Protein AF-A0AAX1LKC2-F1 (afdb_monomer_lite)

Foldseek 3Di:
DDDDDQFDQDPLATDGDPPDDDDPPDDDDDDDPSNVQRVQCRPPDPLQWFFLAADPPNRHTRTDRCCVPVVDDDDQDDDPPPCSVVSVLSVLVRCLPHPNNVVCLVPHAAEEAACPCPCLPDPSQVVGPHFYHNNPPDTSDD

Secondary structure (DSSP, 8-state):
-------EEETTEEE--SS--PPTTPPP-PPPHHHHHHHHHTT--GGGEEEEEE-TTT--EEEEEHHHHHTS-------TTSSHHHHHHHHHHHHHHSTTHHHHHHH--EEEE-SSSTTTSSGGGTTS-EEEE-SSS-B---

Sequence (142 aa):
MKVRSQGVIKDGHFSLTSAVVPMVGNVLVSASSEDIADIFSRGVKECESVTIGRSLMENQPIRIPVNDFFASHIGIFGNTGSGKSNTLHKLYLELFNSRYGSPALEKSSFVIIDFNGEYGSGSAFKDHHIQLYDGVKRKISN

InterPro domains:
  IPR002789 Helicase HerA, central domain [PF01935] (51-123)
  IPR008571 Helicase HerA-like [PTHR42957] (16-124)
  IPR027417 P-loop containing nucleoside triphosphate hydrolase [G3DSA:3.40.50.300] (33-142)
  IPR027417 P-loop containing nucleoside triphosphate hydrolase [SSF52540] (49-121)

Radius of gyration: 19.74 Å; chains: 1; bounding box: 47×25×55 Å

pLDDT: mean 83.33, std 10.49, range [44.94, 94.62]

Organism: Bifidobacterium longum subsp. infantis (NCBI:txid1682)

Structure (mmCIF, N/CA/C/O backbone):
data_AF-A0AAX1LKC2-F1
#
_entry.id   AF-A0AAX1LKC2-F1
#
loop_
_atom_site.group_PDB
_atom_site.id
_atom_site.type_symbol
_atom_site.label_atom_id
_atom_site.label_alt_id
_atom_site.label_comp_id
_atom_site.label_asym_id
_atom_site.label_entity_id
_atom_site.label_seq_id
_atom_site.pdbx_PDB_ins_code
_atom_site.Cartn_x
_atom_site.Cartn_y
_atom_site.Cartn_z
_atom_site.occupancy
_atom_site.B_iso_or_equiv
_atom_site.auth_seq_id
_atom_site.auth_comp_id
_atom_site.auth_asym_id
_atom_site.auth_atom_id
_atom_site.pdbx_PDB_model_num
ATOM 1 N N . MET A 1 1 ? 27.869 -9.083 -15.020 1.00 65.88 1 MET A N 1
ATOM 2 C CA . MET A 1 1 ? 26.584 -8.397 -14.766 1.00 65.88 1 MET A CA 1
ATOM 3 C C . MET A 1 1 ? 25.459 -9.340 -15.165 1.00 65.88 1 MET A C 1
ATOM 5 O O . MET A 1 1 ? 25.491 -9.832 -16.283 1.00 65.88 1 MET A O 1
ATOM 9 N N . LYS A 1 2 ? 24.529 -9.665 -14.261 1.00 78.88 2 LYS A N 1
ATOM 10 C CA . LYS A 1 2 ? 23.380 -10.536 -14.557 1.00 78.88 2 LYS A CA 1
ATOM 11 C C . LYS A 1 2 ? 22.134 -9.658 -14.619 1.00 78.88 2 LYS A C 1
ATOM 13 O O . LYS A 1 2 ? 21.833 -8.990 -13.637 1.00 78.88 2 LYS A O 1
ATOM 18 N N . VAL A 1 3 ? 21.447 -9.644 -15.757 1.00 79.56 3 VAL A N 1
ATOM 19 C CA . VAL A 1 3 ? 20.227 -8.851 -15.965 1.00 79.56 3 VAL A CA 1
ATOM 20 C C . VAL A 1 3 ? 19.030 -9.795 -15.959 1.00 79.56 3 VAL A C 1
ATOM 22 O O . VAL A 1 3 ? 19.104 -10.894 -16.508 1.00 79.56 3 VAL A O 1
ATOM 25 N N . ARG A 1 4 ? 17.935 -9.387 -15.314 1.00 80.75 4 ARG A N 1
ATOM 26 C CA . ARG A 1 4 ? 16.658 -10.104 -15.335 1.00 80.75 4 ARG A CA 1
ATOM 27 C C . ARG A 1 4 ? 15.612 -9.200 -15.974 1.00 80.75 4 ARG A C 1
ATOM 29 O O . ARG A 1 4 ? 15.398 -8.097 -15.484 1.00 80.75 4 ARG A O 1
ATOM 36 N N . SER A 1 5 ? 14.962 -9.680 -17.032 1.00 84.69 5 SER A N 1
ATOM 37 C CA . SER A 1 5 ? 13.787 -9.001 -17.584 1.00 84.69 5 SER A CA 1
ATOM 38 C C . SER A 1 5 ? 12.643 -9.083 -16.571 1.00 84.69 5 SER A C 1
ATOM 40 O O . SER A 1 5 ? 12.342 -10.173 -16.078 1.00 84.69 5 SER A O 1
ATOM 42 N N . GLN A 1 6 ? 12.062 -7.937 -16.219 1.00 85.38 6 GLN A N 1
ATOM 43 C CA . GLN A 1 6 ? 10.923 -7.848 -15.297 1.00 85.38 6 GLN A CA 1
ATOM 44 C C . GLN A 1 6 ? 9.603 -7.606 -16.040 1.00 85.38 6 GLN A C 1
ATOM 46 O O . GLN A 1 6 ? 8.542 -7.947 -15.531 1.00 85.38 6 GLN A O 1
ATOM 51 N N . GLY A 1 7 ? 9.650 -7.031 -17.240 1.00 88.75 7 GLY A N 1
ATOM 52 C CA . GLY A 1 7 ? 8.464 -6.668 -18.000 1.00 88.75 7 GLY A CA 1
ATOM 53 C C . GLY A 1 7 ? 8.801 -5.800 -19.202 1.00 88.75 7 GLY A C 1
ATOM 54 O O . GLY A 1 7 ? 9.968 -5.659 -19.570 1.00 88.75 7 GLY A O 1
ATOM 55 N N . VAL A 1 8 ? 7.764 -5.230 -19.807 1.00 88.88 8 VAL A N 1
ATOM 56 C CA . VAL A 1 8 ? 7.859 -4.421 -21.026 1.00 88.88 8 VAL A CA 1
ATOM 57 C C . VAL A 1 8 ? 7.032 -3.158 -20.859 1.00 88.88 8 VAL A C 1
ATOM 59 O O . VAL A 1 8 ? 5.874 -3.237 -20.444 1.00 88.88 8 VAL A O 1
ATOM 62 N N . ILE A 1 9 ? 7.616 -2.015 -21.215 1.00 87.81 9 ILE A N 1
ATOM 63 C CA . ILE A 1 9 ? 6.884 -0.763 -21.412 1.00 87.81 9 ILE A CA 1
ATOM 64 C C . ILE A 1 9 ? 6.498 -0.687 -22.888 1.00 87.81 9 ILE A C 1
ATOM 66 O O . ILE A 1 9 ? 7.360 -0.778 -23.763 1.00 87.81 9 ILE A O 1
ATOM 70 N N . LYS A 1 10 ? 5.203 -0.560 -23.169 1.00 84.56 10 LYS A N 1
ATOM 71 C CA . LYS A 1 10 ? 4.675 -0.361 -24.520 1.00 84.56 10 LYS A CA 1
ATOM 72 C C . LYS A 1 10 ? 3.608 0.723 -24.472 1.00 84.56 10 LYS A C 1
ATOM 74 O O . LYS A 1 10 ? 2.740 0.669 -23.608 1.00 84.56 10 LYS A O 1
ATOM 79 N N . ASP A 1 11 ? 3.692 1.697 -25.375 1.00 82.56 11 ASP A N 1
ATOM 80 C CA . ASP A 1 11 ? 2.744 2.816 -25.466 1.00 82.56 11 ASP A CA 1
ATOM 81 C C . ASP A 1 11 ? 2.563 3.569 -24.124 1.00 82.56 11 ASP A C 1
ATOM 83 O O . ASP A 1 11 ? 1.454 3.949 -23.765 1.00 82.56 11 ASP A O 1
ATOM 87 N N . GLY A 1 12 ? 3.648 3.738 -23.350 1.00 77.88 12 GLY A N 1
ATOM 88 C CA . GLY A 1 12 ? 3.623 4.382 -22.022 1.00 77.88 12 GLY A CA 1
ATOM 89 C C . GLY A 1 12 ? 3.039 3.519 -20.894 1.00 77.88 12 GLY A C 1
ATOM 90 O O . GLY A 1 12 ? 2.761 4.005 -19.802 1.00 77.88 12 GLY A O 1
ATOM 91 N N . HIS A 1 13 ? 2.819 2.223 -21.137 1.00 81.19 13 HIS A N 1
ATOM 92 C CA . HIS A 1 13 ? 2.248 1.311 -20.152 1.00 81.19 13 HIS A CA 1
ATOM 93 C C . HIS A 1 13 ? 3.195 0.160 -19.833 1.00 81.19 13 HIS A C 1
ATOM 95 O O . HIS A 1 13 ? 3.564 -0.637 -20.700 1.00 81.19 13 HIS A O 1
ATOM 101 N N . PHE A 1 14 ? 3.553 0.040 -18.555 1.00 85.94 14 PHE A N 1
ATOM 102 C CA . PHE A 1 14 ? 4.316 -1.096 -18.061 1.00 85.94 14 PHE A CA 1
ATOM 103 C C . PHE A 1 14 ? 3.434 -2.340 -17.893 1.00 85.94 14 PHE A C 1
ATOM 105 O O . PHE A 1 14 ? 2.383 -2.307 -17.250 1.00 85.94 14 PHE A O 1
ATOM 112 N N . SER A 1 15 ? 3.911 -3.469 -18.412 1.00 85.25 15 SER A N 1
ATOM 113 C CA . SER A 1 15 ? 3.294 -4.786 -18.268 1.00 85.25 15 SER A CA 1
ATOM 114 C C . SER A 1 15 ? 4.300 -5.797 -17.717 1.00 85.25 15 SER A C 1
ATOM 116 O O . SER A 1 15 ? 5.410 -5.945 -18.233 1.00 85.25 15 SER A O 1
ATOM 118 N N . LEU A 1 16 ? 3.910 -6.512 -16.657 1.00 84.44 16 LEU A N 1
ATOM 119 C CA . LEU A 1 16 ? 4.718 -7.595 -16.101 1.00 84.44 16 LEU A CA 1
ATOM 120 C C . LEU A 1 16 ? 4.585 -8.819 -17.013 1.00 84.44 16 LEU A C 1
ATOM 122 O O . LEU A 1 16 ? 3.524 -9.438 -17.081 1.00 84.44 16 LEU A O 1
ATOM 126 N N . THR A 1 17 ? 5.648 -9.162 -17.732 1.00 81.88 17 THR A N 1
ATOM 127 C CA . THR A 1 17 ? 5.641 -10.283 -18.674 1.00 81.88 17 THR A CA 1
ATOM 128 C C . THR A 1 17 ? 7.033 -10.877 -18.837 1.00 81.88 17 THR A C 1
ATOM 130 O O . THR A 1 17 ? 8.031 -10.160 -18.864 1.00 81.88 17 THR A O 1
ATOM 133 N N . SER A 1 18 ? 7.098 -12.202 -18.970 1.00 79.25 18 SER A N 1
ATOM 134 C CA . SER A 1 18 ? 8.301 -12.939 -19.372 1.00 79.25 18 SER A CA 1
ATOM 135 C C . SER A 1 18 ? 8.300 -13.303 -20.860 1.00 79.25 18 SER A C 1
ATOM 137 O O . SER A 1 18 ? 9.223 -13.967 -21.323 1.00 79.25 18 SER A O 1
ATOM 139 N N . ALA A 1 19 ? 7.270 -12.889 -21.608 1.00 82.69 19 ALA A N 1
ATOM 140 C CA . ALA A 1 19 ? 7.097 -13.262 -23.011 1.00 82.69 19 ALA A CA 1
ATOM 141 C C . ALA A 1 19 ? 8.121 -12.595 -23.943 1.00 82.69 19 ALA A C 1
ATOM 143 O O . ALA A 1 19 ? 8.363 -13.092 -25.040 1.00 82.69 19 ALA A O 1
ATOM 144 N N . VAL A 1 20 ? 8.726 -11.482 -23.516 1.00 82.50 20 VAL A N 1
ATOM 145 C CA . VAL A 1 20 ? 9.745 -10.771 -24.292 1.00 82.50 20 VAL A CA 1
ATOM 146 C C . VAL A 1 20 ? 11.122 -11.068 -23.718 1.00 82.50 20 VAL A C 1
ATOM 148 O O . VAL A 1 20 ? 11.426 -10.749 -22.565 1.00 82.50 20 VAL A O 1
ATOM 151 N N . VAL A 1 21 ? 11.957 -11.681 -24.552 1.00 83.88 21 VAL A N 1
ATOM 152 C CA . VAL A 1 21 ? 13.329 -12.060 -24.216 1.00 83.88 21 VAL A CA 1
ATOM 153 C C . VAL A 1 21 ? 14.284 -11.109 -24.942 1.00 83.88 21 VAL A C 1
ATOM 155 O O . VAL A 1 21 ? 14.134 -10.925 -26.151 1.00 83.88 21 VAL A O 1
ATOM 158 N N . PRO A 1 22 ? 15.258 -10.496 -24.245 1.00 84.81 22 PRO A N 1
ATOM 159 C CA . PRO A 1 22 ? 16.258 -9.662 -24.898 1.00 84.81 22 PRO A CA 1
ATOM 160 C C . PRO A 1 22 ? 17.115 -10.502 -25.852 1.00 84.81 22 PRO A C 1
ATOM 162 O O . PRO A 1 22 ? 17.543 -11.607 -25.513 1.00 84.81 22 PRO A O 1
ATOM 165 N N . MET A 1 23 ? 17.373 -9.970 -27.044 1.00 87.75 23 MET A N 1
ATOM 166 C CA . MET A 1 23 ? 18.178 -10.625 -28.071 1.00 87.75 23 MET A CA 1
ATOM 167 C C . MET A 1 23 ? 19.647 -10.210 -27.982 1.00 87.75 23 MET A C 1
ATOM 169 O O . MET A 1 23 ? 19.990 -9.121 -27.512 1.00 87.75 23 MET A O 1
ATOM 173 N N . VAL A 1 24 ? 20.530 -11.073 -28.491 1.00 88.31 24 VAL A N 1
ATOM 174 C CA . VAL A 1 24 ? 21.943 -10.725 -28.679 1.00 88.31 24 VAL A CA 1
ATOM 175 C C . VAL A 1 24 ? 22.031 -9.520 -29.619 1.00 88.31 24 VAL A C 1
ATOM 177 O O . VAL A 1 24 ? 21.417 -9.512 -30.682 1.00 88.31 24 VAL A O 1
ATOM 180 N N . GLY A 1 25 ? 22.783 -8.497 -29.210 1.00 88.00 25 GLY A N 1
ATOM 181 C CA . GLY A 1 25 ? 22.922 -7.243 -29.953 1.00 88.00 25 GLY A CA 1
ATOM 182 C C . GLY A 1 25 ? 21.943 -6.139 -29.541 1.00 88.00 25 GLY A C 1
ATOM 183 O O . GLY A 1 25 ? 22.073 -5.020 -30.028 1.00 88.00 25 GLY A O 1
ATOM 184 N N . ASN A 1 26 ? 20.997 -6.395 -28.628 1.00 88.38 26 ASN A N 1
ATOM 185 C CA . ASN A 1 26 ? 20.240 -5.306 -28.012 1.00 88.38 26 ASN A CA 1
ATOM 186 C C . ASN A 1 26 ? 21.151 -4.432 -27.140 1.00 88.38 26 ASN A C 1
ATOM 188 O O . ASN A 1 26 ? 22.004 -4.930 -26.403 1.00 88.38 26 ASN A O 1
ATOM 192 N N . VAL A 1 27 ? 20.952 -3.119 -27.232 1.00 88.06 27 VAL A N 1
ATOM 193 C CA . VAL A 1 27 ? 21.709 -2.129 -26.465 1.00 88.06 27 VAL A CA 1
ATOM 194 C C . VAL A 1 27 ? 21.064 -1.959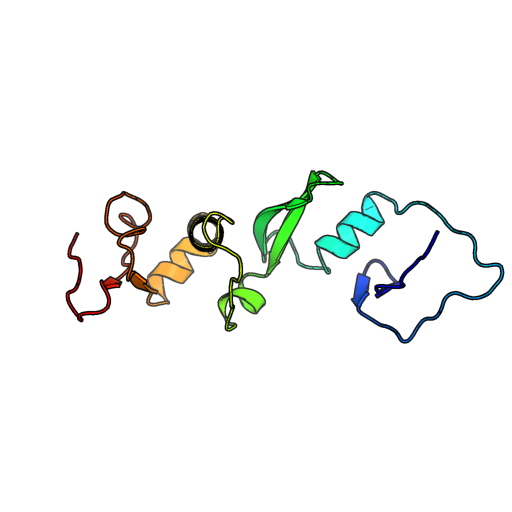 -25.095 1.00 88.06 27 VAL A C 1
ATOM 196 O O . VAL A 1 27 ? 19.842 -1.890 -24.977 1.00 88.06 27 VAL A O 1
ATOM 199 N N . LEU A 1 28 ? 21.896 -1.887 -24.058 1.00 87.12 28 LEU A N 1
ATOM 200 C CA . LEU A 1 28 ? 21.457 -1.534 -22.715 1.00 87.12 28 LEU A CA 1
ATOM 201 C C . LEU A 1 28 ? 21.487 -0.018 -22.559 1.00 87.12 28 LEU A C 1
ATOM 203 O O . LEU A 1 28 ? 22.520 0.612 -22.783 1.00 87.12 28 LEU A O 1
ATOM 207 N N . VAL A 1 29 ? 20.357 0.540 -22.146 1.00 87.44 29 VAL A N 1
ATOM 208 C CA . VAL A 1 29 ? 20.203 1.958 -21.822 1.00 87.44 29 VAL A CA 1
ATOM 209 C C . VAL A 1 29 ? 19.712 2.092 -20.385 1.00 87.44 29 VAL A C 1
ATOM 211 O O . VAL A 1 29 ? 19.013 1.211 -19.879 1.00 87.44 29 VAL A O 1
ATOM 214 N N . SER A 1 30 ? 20.104 3.175 -19.718 1.00 85.00 30 SER A N 1
ATOM 215 C CA . SER A 1 30 ? 19.515 3.539 -18.429 1.00 85.00 30 SER A CA 1
ATOM 216 C C . SER A 1 30 ? 18.054 3.929 -18.634 1.00 85.00 30 SER A C 1
ATOM 218 O O . SER A 1 30 ? 17.739 4.609 -19.610 1.00 85.00 30 SER A O 1
ATOM 220 N N . ALA A 1 31 ? 17.184 3.506 -17.719 1.00 85.75 31 ALA A N 1
ATOM 221 C CA . ALA A 1 31 ? 15.781 3.905 -17.734 1.00 85.75 31 ALA A CA 1
ATOM 222 C C . ALA A 1 31 ? 15.662 5.419 -17.521 1.00 85.75 31 ALA A C 1
ATOM 224 O O . ALA A 1 31 ? 16.389 5.987 -16.699 1.00 85.75 31 ALA A O 1
ATOM 225 N N . SER A 1 32 ? 14.762 6.064 -18.260 1.00 86.62 32 SER A N 1
ATOM 226 C CA . SER A 1 32 ? 14.444 7.472 -18.037 1.00 86.62 32 SER A CA 1
ATOM 227 C C . SER A 1 32 ? 13.580 7.648 -16.783 1.00 86.62 32 SER A C 1
ATOM 229 O O . SER A 1 32 ? 12.984 6.697 -16.268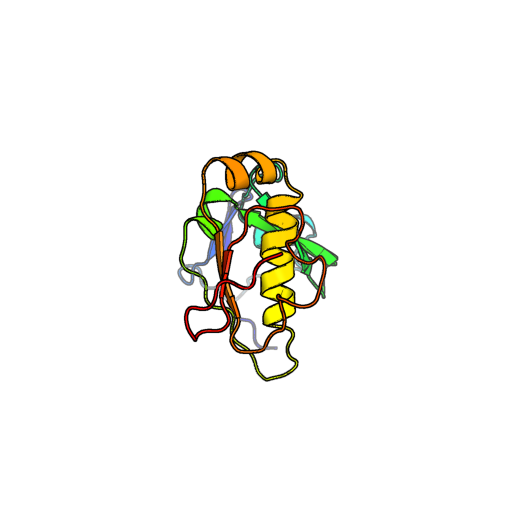 1.00 86.62 32 SER A O 1
ATOM 231 N N . SER A 1 33 ? 13.480 8.882 -16.288 1.00 81.38 33 SER A N 1
ATOM 232 C CA . SER A 1 33 ? 12.567 9.214 -15.188 1.00 81.38 33 SER A CA 1
ATOM 233 C C . SER A 1 33 ? 11.112 8.897 -15.548 1.00 81.38 33 SER A C 1
ATOM 235 O O . SER A 1 33 ? 10.335 8.497 -14.682 1.00 81.38 33 SER A O 1
ATOM 237 N N . GLU A 1 34 ? 10.753 9.052 -16.823 1.00 82.38 34 GLU A N 1
ATOM 238 C CA . GLU A 1 34 ? 9.439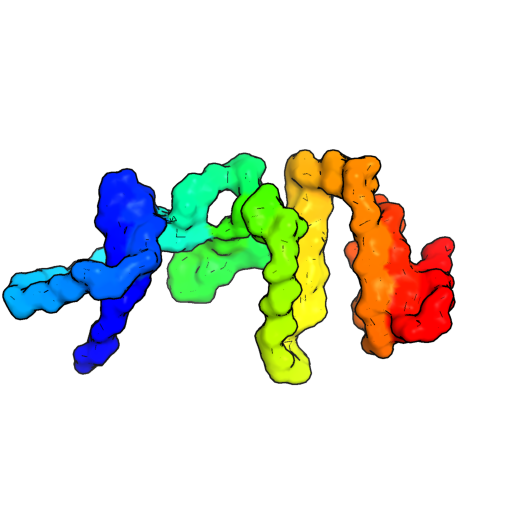 8.720 -17.367 1.00 82.38 34 GLU A CA 1
ATOM 239 C C . GLU A 1 34 ? 9.194 7.204 -17.338 1.00 82.38 34 GLU A C 1
ATOM 241 O O . GLU A 1 34 ? 8.184 6.771 -16.787 1.00 82.38 34 GLU A O 1
ATOM 246 N N . ASP A 1 35 ? 10.150 6.389 -17.801 1.00 85.88 35 ASP A N 1
ATOM 247 C CA . ASP A 1 35 ? 10.047 4.921 -17.765 1.00 85.88 35 ASP A CA 1
ATOM 248 C C . ASP A 1 35 ? 9.851 4.413 -16.328 1.00 85.88 35 ASP A C 1
ATOM 250 O O . ASP A 1 35 ? 9.029 3.539 -16.041 1.00 85.88 35 ASP A O 1
ATOM 254 N N . ILE A 1 36 ? 10.616 4.987 -15.397 1.00 83.62 36 ILE A N 1
ATOM 255 C CA . ILE A 1 36 ? 10.541 4.682 -13.969 1.00 83.62 36 ILE A CA 1
ATOM 256 C C . ILE A 1 36 ? 9.163 5.066 -13.422 1.00 83.62 36 ILE A C 1
ATOM 258 O O . ILE A 1 36 ? 8.543 4.290 -12.687 1.00 83.62 36 ILE A O 1
ATOM 262 N N . ALA A 1 37 ? 8.658 6.245 -13.787 1.00 80.06 37 ALA A N 1
ATOM 263 C CA . ALA A 1 37 ? 7.330 6.689 -13.395 1.00 80.06 37 ALA A CA 1
ATOM 264 C C . ALA A 1 37 ? 6.232 5.760 -13.924 1.00 80.06 37 ALA A C 1
ATOM 266 O O . ALA A 1 37 ? 5.312 5.442 -13.168 1.00 80.06 37 ALA A O 1
ATOM 267 N N . ASP A 1 38 ? 6.341 5.273 -15.156 1.00 81.75 38 ASP A N 1
ATOM 268 C CA . ASP A 1 38 ? 5.376 4.353 -15.764 1.00 81.75 38 ASP A CA 1
ATOM 269 C C . ASP A 1 38 ? 5.378 2.982 -15.072 1.00 81.75 38 ASP A C 1
ATOM 271 O O . ASP A 1 38 ? 4.316 2.418 -14.788 1.00 81.75 38 ASP A O 1
ATOM 275 N N . ILE A 1 39 ? 6.559 2.473 -14.701 1.00 84.50 39 ILE A N 1
ATOM 276 C CA . ILE A 1 39 ? 6.700 1.232 -13.923 1.00 84.50 39 ILE A CA 1
ATOM 277 C C . ILE A 1 39 ? 6.021 1.362 -12.553 1.00 84.50 39 ILE A C 1
ATOM 279 O O . ILE A 1 39 ? 5.274 0.467 -12.147 1.00 84.50 39 ILE A O 1
ATOM 283 N N . PHE A 1 40 ? 6.273 2.459 -11.829 1.00 79.38 40 PHE A N 1
ATOM 284 C CA . PHE A 1 40 ? 5.759 2.643 -10.466 1.00 79.38 40 PHE A CA 1
ATOM 285 C C . PHE A 1 40 ? 4.296 3.089 -10.412 1.00 79.38 40 PHE A C 1
ATOM 287 O O . PHE A 1 40 ? 3.590 2.732 -9.470 1.00 79.38 40 PHE A O 1
ATOM 294 N N . SER A 1 41 ? 3.828 3.855 -11.398 1.00 74.12 41 SER A N 1
ATOM 295 C CA . SER A 1 41 ? 2.434 4.298 -11.469 1.00 74.12 41 SER A CA 1
ATOM 296 C C . SER A 1 41 ? 1.510 3.208 -11.997 1.00 74.12 41 SER A C 1
ATOM 298 O O . SER A 1 41 ? 0.334 3.214 -11.652 1.00 74.12 41 SER A O 1
ATOM 300 N N . ARG A 1 42 ? 2.010 2.269 -12.817 1.00 71.94 42 ARG A N 1
ATOM 301 C CA . ARG A 1 42 ? 1.213 1.212 -13.470 1.00 71.94 42 ARG A CA 1
ATOM 302 C C . ARG A 1 42 ? -0.036 1.754 -14.186 1.00 71.94 42 ARG A C 1
ATOM 304 O O . ARG A 1 42 ? -1.048 1.062 -14.261 1.00 71.94 42 ARG A O 1
ATOM 311 N N . GLY A 1 43 ? 0.011 2.996 -14.674 1.00 73.12 43 GLY A N 1
ATOM 312 C CA . GLY A 1 43 ? -1.137 3.671 -15.291 1.00 73.12 43 GLY A CA 1
ATOM 313 C C . GLY A 1 43 ? -2.244 4.092 -14.315 1.00 73.12 43 GLY A C 1
ATOM 314 O O . GLY A 1 43 ? -3.318 4.503 -14.751 1.00 73.12 43 GLY A O 1
ATOM 315 N N . VAL A 1 44 ? -2.008 4.008 -13.004 1.00 80.81 44 VAL A N 1
ATOM 316 C CA . VAL A 1 44 ? -2.955 4.453 -11.982 1.00 80.81 44 VAL A CA 1
ATOM 317 C C . VAL A 1 44 ? -2.970 5.979 -11.939 1.00 80.81 44 VAL A C 1
ATOM 319 O O . VAL A 1 44 ? -1.943 6.627 -11.717 1.00 80.81 44 VAL A O 1
ATOM 322 N N . LYS A 1 45 ? -4.156 6.566 -12.117 1.00 83.69 45 LYS A N 1
ATOM 323 C CA . LYS A 1 45 ? -4.342 8.015 -12.015 1.00 83.69 45 LYS A CA 1
ATOM 324 C C . LYS A 1 45 ? -4.137 8.467 -10.578 1.00 83.69 45 LYS A C 1
ATOM 326 O O . LYS A 1 45 ? -4.665 7.860 -9.651 1.00 83.69 45 LYS A O 1
ATOM 331 N N . GLU A 1 46 ? -3.457 9.596 -10.400 1.00 84.50 46 GLU A N 1
ATOM 332 C CA . GLU A 1 46 ? -3.190 10.158 -9.073 1.00 84.50 46 GLU A CA 1
ATOM 333 C C . GLU A 1 46 ? -4.470 10.344 -8.254 1.00 84.50 46 GLU A C 1
ATOM 335 O O . GLU A 1 46 ? -4.519 9.957 -7.089 1.00 84.50 46 GLU A O 1
ATOM 340 N N . CYS A 1 47 ? -5.534 10.838 -8.887 1.00 88.31 47 CYS A N 1
ATOM 341 C CA . CYS A 1 47 ? -6.813 11.037 -8.226 1.00 88.31 47 CYS A CA 1
ATOM 342 C C . CYS A 1 47 ? -7.438 9.716 -7.733 1.00 88.31 47 CYS A C 1
ATOM 344 O O . CYS A 1 47 ? -8.136 9.711 -6.727 1.00 88.31 47 CYS A O 1
ATOM 346 N N . GLU A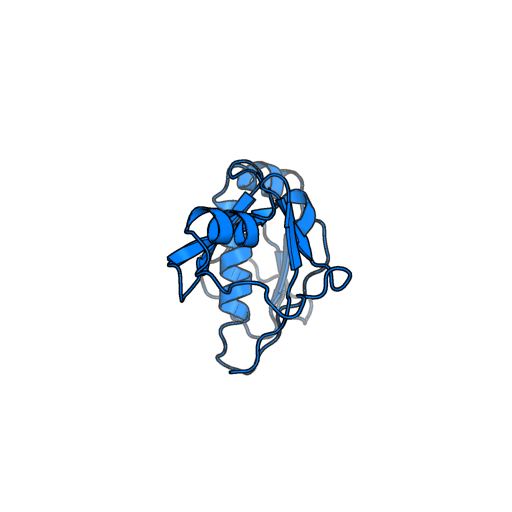 1 48 ? -7.169 8.586 -8.384 1.00 90.56 48 GLU A N 1
ATOM 347 C CA . GLU A 1 48 ? -7.705 7.259 -8.044 1.00 90.56 48 GLU A CA 1
ATOM 348 C C . GLU A 1 48 ? -6.809 6.469 -7.078 1.00 90.56 48 GLU A C 1
ATOM 350 O O . GLU A 1 48 ? -7.026 5.280 -6.834 1.00 90.56 48 GLU A O 1
ATOM 355 N N . SER A 1 49 ? -5.809 7.134 -6.498 1.00 92.75 49 SER A N 1
ATOM 356 C CA . SER A 1 49 ? -4.759 6.494 -5.715 1.00 92.75 49 SER A CA 1
ATOM 357 C C . SER A 1 49 ? -4.441 7.216 -4.415 1.00 92.75 49 SER A C 1
ATOM 359 O O . SER A 1 49 ? -4.769 8.387 -4.233 1.00 92.75 49 SER A O 1
ATOM 361 N N . VAL A 1 50 ? -3.738 6.511 -3.531 1.00 93.81 50 VAL A N 1
ATOM 362 C CA . VAL A 1 50 ? -3.089 7.083 -2.348 1.00 93.81 50 VAL A CA 1
ATOM 363 C C . VAL A 1 50 ? -1.586 6.853 -2.407 1.00 93.81 50 VAL A C 1
ATOM 365 O O . VAL A 1 50 ? -1.125 5.803 -2.859 1.00 93.81 50 VAL A O 1
ATOM 368 N N . THR A 1 51 ? -0.810 7.844 -1.966 1.00 92.62 51 THR A N 1
ATOM 369 C CA . THR A 1 51 ? 0.655 7.747 -1.928 1.00 92.62 51 THR A CA 1
ATOM 370 C C . THR A 1 51 ? 1.091 7.245 -0.563 1.00 92.62 51 THR A C 1
ATOM 372 O O . THR A 1 51 ? 0.895 7.919 0.438 1.00 92.62 51 THR A O 1
ATOM 375 N N . ILE A 1 52 ? 1.724 6.077 -0.518 1.00 92.25 52 ILE A N 1
ATOM 376 C CA . ILE A 1 52 ? 2.062 5.410 0.751 1.00 92.25 52 ILE A CA 1
ATOM 377 C C . ILE A 1 52 ? 3.519 5.618 1.172 1.00 92.25 52 ILE A C 1
ATOM 379 O O . ILE A 1 52 ? 3.890 5.374 2.319 1.00 92.25 52 ILE A O 1
ATOM 383 N N . GLY A 1 53 ? 4.350 6.087 0.244 1.00 90.94 53 GLY A N 1
ATOM 384 C CA . GLY A 1 53 ? 5.774 6.305 0.444 1.00 90.94 53 GLY A CA 1
ATOM 385 C C . GLY A 1 53 ? 6.475 6.675 -0.856 1.00 90.94 53 GLY A C 1
ATOM 386 O O . GLY A 1 53 ? 5.832 7.011 -1.853 1.00 90.94 53 GLY A O 1
ATOM 387 N N . ARG A 1 54 ? 7.806 6.611 -0.844 1.00 89.94 54 ARG A N 1
ATOM 388 C CA . ARG A 1 54 ? 8.658 6.877 -2.007 1.00 89.94 54 ARG A CA 1
ATOM 389 C C . ARG A 1 54 ? 9.657 5.742 -2.207 1.00 89.94 54 ARG A C 1
ATOM 391 O O . ARG A 1 54 ? 10.108 5.138 -1.236 1.00 89.94 54 ARG A O 1
ATOM 398 N N . SER A 1 55 ? 9.988 5.459 -3.463 1.00 85.38 55 SER A N 1
ATOM 399 C CA . SER A 1 55 ? 11.063 4.539 -3.834 1.00 85.38 55 SER A CA 1
ATOM 400 C C . SER A 1 55 ? 12.393 5.058 -3.290 1.00 85.38 55 SER A C 1
ATOM 402 O O . SER A 1 55 ? 12.688 6.242 -3.426 1.00 85.38 55 SER A O 1
ATOM 404 N N . LEU A 1 56 ? 13.205 4.184 -2.693 1.00 83.38 56 LEU A N 1
ATOM 405 C CA . LEU A 1 56 ? 14.487 4.577 -2.098 1.00 83.38 56 LEU A CA 1
ATOM 406 C C . LEU A 1 56 ? 15.520 5.011 -3.142 1.00 83.38 56 LEU A C 1
ATOM 408 O O . LEU A 1 56 ? 16.313 5.903 -2.869 1.00 83.38 56 LEU A O 1
ATOM 412 N N . MET A 1 57 ? 15.526 4.369 -4.312 1.00 78.94 57 MET A N 1
ATOM 413 C CA . MET A 1 57 ? 16.537 4.630 -5.342 1.00 78.94 57 MET A CA 1
ATOM 414 C C . MET A 1 57 ? 16.211 5.889 -6.144 1.00 78.94 57 MET A C 1
ATOM 416 O O . MET A 1 57 ? 17.065 6.747 -6.317 1.00 78.94 57 MET A O 1
ATOM 420 N N . GLU A 1 58 ? 14.953 6.020 -6.567 1.00 80.00 58 GLU A N 1
ATOM 421 C CA . GLU A 1 58 ? 14.533 7.040 -7.539 1.00 80.00 58 GLU A CA 1
ATOM 422 C C . GLU A 1 58 ? 13.714 8.175 -6.900 1.00 80.00 58 GLU A C 1
ATOM 424 O O . GLU A 1 58 ? 13.232 9.070 -7.584 1.00 80.00 58 GLU A O 1
ATOM 429 N N . ASN A 1 59 ? 13.478 8.120 -5.581 1.00 83.75 59 ASN A N 1
ATOM 430 C CA . ASN A 1 59 ? 12.631 9.055 -4.824 1.00 83.75 59 ASN A CA 1
ATOM 431 C C . ASN A 1 59 ? 11.196 9.229 -5.382 1.00 83.75 59 ASN A C 1
ATOM 433 O O . ASN A 1 59 ? 10.490 10.198 -5.070 1.00 83.75 59 ASN A O 1
ATOM 437 N N . GLN A 1 60 ? 10.750 8.266 -6.192 1.00 84.50 60 GLN A N 1
ATOM 438 C CA . GLN A 1 60 ? 9.479 8.303 -6.905 1.00 84.50 60 GLN A CA 1
ATOM 439 C C . GLN A 1 60 ? 8.314 7.939 -5.973 1.00 84.50 60 GLN A C 1
ATOM 441 O O . GLN A 1 60 ? 8.427 6.949 -5.244 1.00 84.50 60 GLN A O 1
ATOM 446 N N . PRO A 1 61 ? 7.193 8.688 -5.962 1.00 87.44 61 PRO A N 1
ATOM 447 C CA . PRO A 1 61 ? 6.030 8.343 -5.150 1.00 87.44 61 PRO A CA 1
ATOM 448 C C . PRO A 1 61 ? 5.467 6.972 -5.530 1.00 87.44 61 PRO A C 1
ATOM 450 O O . PRO A 1 61 ? 5.191 6.693 -6.696 1.00 87.44 61 PRO A O 1
ATOM 453 N N . ILE A 1 62 ? 5.258 6.137 -4.514 1.00 87.88 62 ILE A N 1
ATOM 454 C CA . ILE A 1 62 ? 4.594 4.844 -4.645 1.00 87.88 62 ILE A CA 1
ATOM 455 C C . ILE A 1 62 ? 3.107 5.055 -4.409 1.00 87.88 62 ILE A C 1
ATOM 457 O O . ILE A 1 62 ? 2.678 5.341 -3.285 1.00 87.88 62 ILE A O 1
ATOM 461 N N . ARG A 1 63 ? 2.339 4.924 -5.489 1.00 89.56 63 ARG A N 1
ATOM 462 C CA . ARG A 1 63 ? 0.889 5.096 -5.499 1.00 89.56 63 ARG A CA 1
ATOM 463 C C . ARG A 1 63 ? 0.199 3.743 -5.520 1.00 89.56 63 ARG A C 1
ATOM 465 O O . ARG A 1 63 ? 0.610 2.836 -6.238 1.00 89.56 63 ARG A O 1
ATOM 472 N N . ILE A 1 64 ? -0.859 3.629 -4.733 1.00 90.88 64 ILE A N 1
ATOM 473 C CA . ILE A 1 64 ? -1.695 2.438 -4.659 1.00 90.88 64 ILE A CA 1
ATOM 474 C C . ILE A 1 64 ? -3.111 2.800 -5.123 1.00 90.88 64 ILE A C 1
ATOM 476 O O . ILE A 1 64 ? -3.681 3.749 -4.576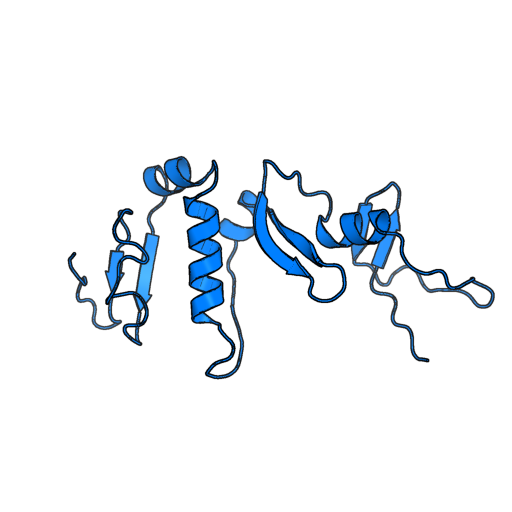 1.00 90.88 64 ILE A O 1
ATOM 480 N N . PRO A 1 65 ? -3.686 2.081 -6.109 1.00 92.06 65 PRO A N 1
ATOM 481 C CA . PRO A 1 65 ? -5.054 2.313 -6.565 1.00 92.06 65 PRO A CA 1
ATOM 482 C C . PRO A 1 65 ? -6.036 1.967 -5.446 1.00 92.06 65 PRO A C 1
ATOM 484 O O . PRO A 1 65 ? -6.021 0.850 -4.933 1.00 92.06 65 PRO A O 1
ATOM 487 N N . VAL A 1 66 ? -6.891 2.913 -5.057 1.00 92.69 66 VAL A N 1
ATOM 488 C CA . VAL A 1 66 ? -7.737 2.745 -3.865 1.00 92.69 66 VAL A CA 1
ATOM 489 C C . VAL A 1 66 ? -8.715 1.585 -4.034 1.00 92.69 66 VAL A C 1
ATOM 491 O O . VAL A 1 66 ? -8.771 0.701 -3.181 1.00 92.69 66 VAL A O 1
ATOM 494 N N . ASN A 1 67 ? -9.447 1.563 -5.149 1.00 89.94 67 ASN A N 1
ATOM 495 C CA . ASN A 1 67 ? -10.486 0.563 -5.386 1.00 89.94 67 ASN A CA 1
ATOM 496 C C . ASN A 1 67 ? -9.903 -0.847 -5.510 1.00 89.94 67 ASN A C 1
ATOM 498 O O . ASN A 1 67 ? -10.371 -1.753 -4.831 1.00 89.94 67 ASN A O 1
ATOM 502 N N . ASP A 1 68 ? -8.860 -1.029 -6.321 1.00 89.06 68 ASP A N 1
ATOM 503 C CA . ASP A 1 68 ? -8.305 -2.364 -6.574 1.00 89.06 68 ASP A CA 1
ATOM 504 C C . ASP A 1 68 ? -7.566 -2.926 -5.355 1.00 89.06 68 ASP A C 1
ATOM 506 O O . ASP A 1 68 ? -7.573 -4.132 -5.122 1.00 89.06 68 ASP A O 1
ATOM 510 N N . PHE A 1 69 ? -6.920 -2.062 -4.567 1.00 92.50 69 PHE A N 1
ATOM 511 C CA . PHE A 1 69 ? -6.119 -2.499 -3.430 1.00 92.50 69 PHE A CA 1
ATOM 512 C C . PHE A 1 69 ? -6.971 -2.731 -2.182 1.00 92.50 69 PHE A C 1
ATOM 514 O O . PHE A 1 69 ? -6.940 -3.827 -1.628 1.00 92.50 69 PHE A O 1
ATOM 521 N N . PHE A 1 70 ? -7.765 -1.748 -1.744 1.00 91.88 70 PHE A N 1
ATOM 522 C CA . PHE A 1 70 ? -8.525 -1.861 -0.491 1.00 91.88 70 PHE A CA 1
ATOM 523 C C . PHE A 1 70 ? -9.779 -2.739 -0.606 1.00 91.88 70 PHE A C 1
ATOM 525 O O . PHE A 1 70 ? -10.282 -3.191 0.419 1.00 91.88 70 PHE A O 1
ATOM 532 N N . ALA A 1 71 ? -10.264 -3.032 -1.820 1.00 89.25 71 ALA A N 1
ATOM 533 C CA . ALA A 1 71 ? -11.292 -4.057 -2.025 1.00 89.25 71 ALA A CA 1
ATOM 534 C C . ALA A 1 71 ? -10.726 -5.493 -2.030 1.00 89.25 71 ALA A C 1
ATOM 536 O O . ALA A 1 71 ? -11.491 -6.452 -2.134 1.00 89.25 71 ALA A O 1
ATOM 537 N N . SER A 1 72 ? -9.401 -5.656 -1.936 1.00 90.62 72 SER A N 1
ATOM 538 C CA . SER A 1 72 ? -8.718 -6.952 -1.966 1.00 90.62 72 SER A CA 1
ATOM 539 C C . SER A 1 72 ? -8.223 -7.394 -0.583 1.00 90.62 72 SER A C 1
ATOM 541 O O . SER A 1 72 ? -8.132 -6.604 0.357 1.00 90.62 72 SER A O 1
ATOM 543 N N . HIS A 1 73 ? -7.864 -8.675 -0.452 1.00 92.31 73 HIS A N 1
ATOM 544 C CA . HIS A 1 73 ? -7.183 -9.182 0.739 1.00 92.31 73 HIS A CA 1
ATOM 545 C C . HIS A 1 73 ? -5.672 -8.975 0.623 1.00 92.31 73 HIS A C 1
ATOM 547 O O . HIS A 1 73 ? -5.051 -9.407 -0.347 1.00 92.31 73 HIS A O 1
ATOM 553 N N . ILE A 1 74 ? -5.071 -8.363 1.644 1.00 93.50 74 ILE A N 1
ATOM 554 C CA . ILE A 1 74 ? -3.646 -8.017 1.668 1.00 93.50 74 ILE A CA 1
ATOM 555 C C . ILE A 1 74 ? -2.969 -8.691 2.862 1.00 93.50 74 ILE A C 1
ATOM 557 O O . ILE A 1 74 ? -3.514 -8.719 3.964 1.00 93.50 74 ILE A O 1
ATOM 561 N N . GLY A 1 75 ? -1.754 -9.198 2.647 1.00 94.62 75 GLY A N 1
ATOM 562 C CA . GLY A 1 75 ? -0.868 -9.683 3.704 1.00 94.62 75 GLY A CA 1
ATOM 563 C C . GLY A 1 75 ? 0.408 -8.845 3.789 1.00 94.62 75 GLY A C 1
ATOM 564 O O . GLY A 1 75 ? 1.062 -8.614 2.773 1.00 94.62 75 GLY A O 1
ATOM 565 N N . ILE A 1 76 ? 0.774 -8.409 4.998 1.00 94.25 76 ILE A N 1
ATOM 566 C CA . ILE A 1 76 ? 2.029 -7.692 5.281 1.00 94.25 76 ILE A CA 1
ATOM 567 C C . ILE A 1 76 ? 2.952 -8.632 6.059 1.00 94.25 76 ILE A C 1
ATOM 569 O O . ILE A 1 76 ? 2.645 -9.029 7.183 1.00 94.25 76 ILE A O 1
ATOM 573 N N . PHE A 1 77 ? 4.101 -8.970 5.474 1.00 94.25 77 PHE A N 1
ATOM 574 C CA . PHE A 1 77 ? 5.042 -9.946 6.026 1.00 94.25 77 PHE A CA 1
ATOM 575 C C . PHE A 1 77 ? 6.395 -9.305 6.337 1.00 94.25 77 PHE A C 1
ATOM 577 O O . PHE A 1 77 ? 6.845 -8.401 5.637 1.00 94.25 77 PHE A O 1
ATOM 584 N N . GLY A 1 78 ? 7.059 -9.785 7.388 1.00 92.75 78 GLY A N 1
ATOM 585 C CA . GLY A 1 78 ? 8.380 -9.308 7.792 1.00 92.75 78 GLY A CA 1
ATOM 586 C C . GLY A 1 78 ? 8.751 -9.715 9.217 1.00 92.75 78 GLY A C 1
ATOM 587 O O . GLY A 1 78 ? 7.887 -10.061 10.029 1.00 92.75 78 GLY A O 1
ATOM 588 N N . ASN A 1 79 ? 10.040 -9.653 9.542 1.00 93.69 79 ASN A N 1
ATOM 589 C CA . ASN A 1 79 ? 10.547 -9.973 10.879 1.00 93.69 79 ASN A CA 1
ATOM 590 C C . ASN A 1 79 ? 10.083 -8.950 11.934 1.00 93.69 79 ASN A C 1
ATOM 592 O O . ASN A 1 79 ? 9.533 -7.889 11.622 1.00 93.69 79 ASN A O 1
ATOM 596 N N . THR A 1 80 ? 10.260 -9.262 13.217 1.00 89.81 80 THR A N 1
ATOM 597 C CA . THR A 1 80 ? 10.027 -8.296 14.305 1.00 89.81 80 THR A CA 1
ATOM 598 C C . THR A 1 80 ? 10.886 -7.046 14.094 1.00 89.81 80 THR A C 1
ATOM 600 O O . THR A 1 80 ? 12.046 -7.151 13.705 1.00 89.81 80 THR A O 1
ATOM 603 N N . GLY A 1 81 ? 10.301 -5.861 14.287 1.00 88.50 81 GLY A N 1
ATOM 604 C CA . GLY A 1 81 ? 10.978 -4.578 14.057 1.00 88.50 81 GLY A CA 1
ATOM 605 C C . GLY A 1 81 ? 11.054 -4.118 12.595 1.00 88.50 81 GLY A C 1
ATOM 606 O O . GLY A 1 81 ? 11.489 -3.002 12.347 1.00 88.50 81 GLY A O 1
ATOM 607 N N . SER A 1 82 ? 10.576 -4.901 11.617 1.00 91.69 82 SER A N 1
ATOM 608 C CA . SER A 1 82 ? 10.624 -4.519 10.191 1.00 91.69 82 SER A CA 1
ATOM 609 C C . SER A 1 82 ? 9.574 -3.481 9.767 1.00 91.69 82 SER A C 1
ATOM 611 O O . SER A 1 82 ? 9.436 -3.204 8.579 1.00 91.69 82 SER A O 1
ATOM 613 N N . GLY A 1 83 ? 8.773 -2.972 10.707 1.00 91.50 83 GLY A N 1
ATOM 614 C CA . GLY A 1 83 ? 7.759 -1.955 10.430 1.00 91.50 83 GLY A CA 1
ATOM 615 C C . GLY A 1 83 ? 6.400 -2.465 9.941 1.00 91.50 83 GLY A C 1
ATOM 616 O O . GLY A 1 83 ? 5.623 -1.651 9.468 1.00 91.50 83 GLY A O 1
ATOM 617 N N . LYS A 1 84 ? 6.052 -3.755 10.087 1.00 93.44 84 LYS A N 1
ATOM 618 C CA . LYS A 1 84 ? 4.742 -4.300 9.647 1.00 93.44 84 LYS A CA 1
ATOM 619 C C . LYS A 1 84 ? 3.540 -3.461 10.109 1.00 93.44 84 LYS A C 1
ATOM 621 O O . LYS A 1 84 ? 2.727 -3.038 9.293 1.00 93.44 84 LYS A O 1
ATOM 626 N N . SER A 1 85 ? 3.456 -3.190 11.410 1.00 89.38 85 SER A N 1
ATOM 627 C CA . SER A 1 85 ? 2.372 -2.399 11.996 1.00 89.38 85 SER A CA 1
ATOM 628 C C . SER A 1 85 ? 2.413 -0.943 11.553 1.00 89.38 85 SER A C 1
ATOM 630 O O . SER A 1 85 ? 1.372 -0.329 11.345 1.00 89.38 85 SER A O 1
ATOM 632 N N . ASN A 1 86 ? 3.611 -0.391 11.344 1.00 90.50 86 ASN A N 1
ATOM 633 C CA . ASN A 1 86 ? 3.775 0.949 10.790 1.00 90.50 86 ASN A CA 1
ATOM 634 C C . ASN A 1 86 ? 3.265 1.021 9.341 1.00 90.50 86 ASN A C 1
ATOM 636 O O . ASN A 1 86 ? 2.560 1.963 8.995 1.00 90.50 86 ASN A O 1
ATOM 640 N N . THR A 1 87 ? 3.539 0.001 8.521 1.00 93.44 87 THR A N 1
ATOM 641 C CA . THR A 1 87 ? 2.999 -0.110 7.162 1.00 93.44 87 THR A CA 1
ATOM 642 C C . THR A 1 87 ? 1.475 -0.181 7.182 1.00 93.44 87 THR A C 1
ATOM 644 O O . THR A 1 87 ? 0.838 0.566 6.447 1.00 93.44 87 THR A O 1
ATOM 647 N N . LEU A 1 88 ? 0.881 -1.012 8.049 1.00 92.12 88 LEU A N 1
ATOM 648 C CA . LEU A 1 88 ? -0.577 -1.097 8.179 1.00 92.12 88 LEU A CA 1
ATOM 649 C C . LEU A 1 88 ? -1.190 0.257 8.561 1.00 92.12 88 LEU A C 1
ATOM 651 O O . LEU A 1 88 ? -2.103 0.728 7.887 1.00 92.12 88 LEU A O 1
ATOM 655 N N . HIS A 1 89 ? -0.650 0.908 9.596 1.00 88.94 89 HIS A N 1
ATOM 656 C CA . HIS A 1 89 ? -1.078 2.244 10.009 1.00 88.94 89 HIS A CA 1
ATOM 657 C C . HIS A 1 89 ? -0.990 3.249 8.862 1.00 88.94 89 HIS A C 1
ATOM 659 O O . HIS A 1 89 ? -1.950 3.965 8.601 1.00 88.94 89 HIS A O 1
ATOM 665 N N . LYS A 1 90 ? 0.149 3.298 8.163 1.00 91.94 90 LYS A N 1
ATOM 666 C CA . LYS A 1 90 ? 0.376 4.246 7.071 1.00 91.94 90 LYS A CA 1
ATOM 667 C C . LYS A 1 90 ? -0.625 4.047 5.935 1.00 91.94 90 LYS A C 1
ATOM 669 O O . LYS A 1 90 ? -1.151 5.033 5.439 1.00 91.94 90 LYS A O 1
ATOM 674 N N . LEU A 1 91 ? -0.931 2.802 5.558 1.00 94.06 91 LEU A N 1
ATOM 675 C CA . LEU A 1 91 ? -1.921 2.504 4.516 1.00 94.06 91 LEU A CA 1
ATOM 676 C C . LEU A 1 91 ? -3.291 3.114 4.836 1.00 94.06 91 LEU A C 1
ATOM 678 O O . LEU A 1 91 ? -3.858 3.820 4.005 1.00 94.06 91 LEU A O 1
ATOM 682 N N . TYR A 1 92 ? -3.808 2.862 6.038 1.00 91.31 92 TYR A N 1
ATOM 683 C CA . TYR A 1 92 ? -5.128 3.359 6.429 1.00 91.31 92 TYR A CA 1
ATOM 684 C C . TYR A 1 92 ? -5.130 4.857 6.731 1.00 91.31 92 TYR A C 1
ATOM 686 O O . TYR A 1 92 ? -6.091 5.535 6.384 1.00 91.31 92 TYR A O 1
ATOM 694 N N . LEU A 1 93 ? -4.045 5.398 7.288 1.00 90.31 93 LEU A N 1
ATOM 695 C CA . LEU A 1 93 ? -3.887 6.839 7.474 1.00 90.31 93 LEU A CA 1
ATOM 696 C C . LEU A 1 93 ? -3.973 7.585 6.136 1.00 90.31 93 LEU A C 1
ATOM 698 O O . LEU A 1 93 ? -4.698 8.568 6.025 1.00 90.31 93 LEU A O 1
ATOM 702 N N . GLU A 1 94 ? -3.267 7.109 5.108 1.00 93.38 94 GLU A N 1
ATOM 703 C CA . GLU A 1 94 ? -3.313 7.723 3.776 1.00 93.38 94 GLU A CA 1
ATOM 704 C C . GLU A 1 94 ? -4.683 7.555 3.110 1.00 93.38 94 GLU A C 1
ATOM 706 O O . GLU A 1 94 ? -5.156 8.476 2.447 1.00 93.38 94 GLU A O 1
ATOM 711 N N . LEU A 1 95 ? -5.365 6.423 3.321 1.00 92.94 95 LEU A N 1
ATOM 712 C CA . LEU A 1 95 ? -6.747 6.250 2.871 1.00 92.94 95 LEU A CA 1
ATOM 713 C C . LEU A 1 95 ? -7.675 7.291 3.507 1.00 92.94 95 LEU A C 1
ATOM 715 O O . LEU A 1 95 ? -8.404 7.975 2.785 1.00 92.94 95 LEU A O 1
ATOM 719 N N . PHE A 1 96 ? -7.635 7.429 4.832 1.00 90.38 96 PHE A N 1
ATOM 720 C CA . PHE A 1 96 ? -8.518 8.329 5.576 1.00 90.38 96 PHE A CA 1
ATOM 721 C C . PHE A 1 96 ? -8.219 9.809 5.329 1.00 90.38 96 PHE A C 1
ATOM 723 O O . PHE A 1 96 ? -9.146 10.613 5.299 1.00 90.38 96 PHE A O 1
ATOM 730 N N . ASN A 1 97 ? -6.963 10.164 5.058 1.00 90.31 97 ASN A N 1
ATOM 731 C CA . ASN A 1 97 ? -6.577 11.530 4.695 1.00 90.31 97 ASN A CA 1
ATOM 732 C C . ASN A 1 97 ? -6.816 11.865 3.212 1.00 90.31 97 ASN A C 1
ATOM 734 O O . ASN A 1 97 ? -6.649 13.013 2.801 1.00 90.31 97 ASN A O 1
ATOM 738 N N . SER A 1 98 ? -7.186 10.883 2.388 1.00 91.31 98 SER A N 1
ATOM 739 C CA . SER A 1 98 ? -7.491 11.100 0.973 1.00 91.31 98 SER A CA 1
ATOM 740 C C . SER A 1 98 ? -8.937 11.551 0.755 1.00 91.31 98 SER A C 1
ATOM 742 O O . SER A 1 98 ? -9.791 11.454 1.635 1.00 91.31 98 SER A O 1
ATOM 744 N N . ARG A 1 99 ? -9.269 11.928 -0.487 1.00 91.00 99 ARG A N 1
ATOM 745 C CA . ARG A 1 99 ? -10.661 12.187 -0.906 1.00 91.00 99 ARG A CA 1
ATOM 746 C C . ARG A 1 99 ? -11.612 10.995 -0.707 1.00 91.00 99 ARG A C 1
ATOM 748 O O . ARG A 1 99 ? -12.824 11.169 -0.771 1.00 91.00 99 ARG A O 1
ATOM 755 N N . TYR A 1 100 ? -11.069 9.793 -0.514 1.00 91.31 100 TYR A N 1
ATOM 756 C CA . TYR A 1 100 ? -11.831 8.577 -0.246 1.00 91.31 100 TYR A CA 1
ATOM 757 C C . TYR A 1 100 ? -12.103 8.357 1.242 1.00 91.31 100 TYR A C 1
ATOM 759 O O . TYR A 1 100 ? -12.925 7.507 1.566 1.00 91.31 100 TYR A O 1
ATOM 767 N N . GLY A 1 101 ? -11.470 9.124 2.134 1.00 90.44 101 GLY A N 1
ATOM 768 C CA . GLY A 1 101 ? -11.563 8.940 3.577 1.00 90.44 101 GLY A CA 1
ATOM 769 C C . GLY A 1 101 ? -12.981 9.065 4.119 1.00 90.44 101 GLY A C 1
ATOM 770 O O . GLY A 1 101 ? -13.498 8.096 4.670 1.00 90.44 101 GLY A O 1
ATOM 771 N N . SER A 1 102 ? -13.646 10.209 3.917 1.00 89.56 102 SER A N 1
ATOM 772 C CA . SER A 1 102 ? -15.023 10.398 4.408 1.00 89.56 102 SER A CA 1
ATOM 773 C C . SER A 1 102 ? -15.997 9.369 3.814 1.00 89.56 102 SER A C 1
ATOM 775 O O . SER A 1 102 ? -16.664 8.690 4.594 1.00 89.56 102 SER A O 1
ATOM 777 N N . PRO A 1 103 ? -16.029 9.128 2.482 1.00 91.00 103 PRO A N 1
ATOM 778 C CA . PRO A 1 103 ? -16.863 8.065 1.922 1.00 91.00 103 PRO A CA 1
ATOM 779 C C . PRO A 1 103 ? -16.561 6.673 2.486 1.00 91.00 103 PRO A C 1
ATOM 781 O O . PRO A 1 103 ? -17.488 5.893 2.687 1.00 91.00 103 PRO A O 1
ATOM 784 N N . ALA A 1 104 ? -15.287 6.344 2.727 1.00 89.31 104 ALA A N 1
ATOM 785 C CA . ALA A 1 104 ? -14.899 5.061 3.299 1.00 89.31 104 ALA A CA 1
ATOM 786 C C . ALA A 1 104 ? -15.415 4.918 4.735 1.00 89.31 104 ALA A C 1
ATOM 788 O O . ALA A 1 104 ? -15.977 3.885 5.075 1.00 89.31 104 ALA A O 1
ATOM 789 N N . LEU A 1 105 ? -15.279 5.955 5.559 1.00 87.88 105 LEU A N 1
ATOM 790 C CA . LEU A 1 105 ? -15.735 5.950 6.950 1.00 87.88 105 LEU A CA 1
ATOM 791 C C . LEU A 1 105 ? -17.264 5.938 7.087 1.00 87.88 105 LEU A C 1
ATOM 793 O O . LEU A 1 105 ? -17.780 5.380 8.050 1.00 87.88 105 LEU A O 1
ATOM 797 N N . GLU A 1 106 ? -17.990 6.528 6.135 1.00 89.81 106 GLU A N 1
ATOM 798 C CA . GLU A 1 106 ? -19.460 6.547 6.130 1.00 89.81 106 GLU A CA 1
ATOM 799 C C . GLU A 1 106 ? -20.079 5.244 5.609 1.00 89.81 106 GLU A C 1
ATOM 801 O O . GLU A 1 106 ? -21.149 4.839 6.064 1.00 89.81 106 GLU A O 1
ATOM 806 N N . LYS A 1 107 ? -19.442 4.601 4.621 1.00 91.19 107 LYS A N 1
ATOM 807 C CA . LYS A 1 107 ? -20.026 3.466 3.883 1.00 91.19 107 LYS A CA 1
ATOM 808 C C . LYS A 1 107 ? -19.424 2.113 4.245 1.00 91.19 107 LYS A C 1
ATOM 810 O O . LYS A 1 107 ? -19.995 1.089 3.872 1.00 91.19 107 LYS A O 1
ATOM 815 N N . SER A 1 108 ? -18.303 2.096 4.961 1.00 89.38 108 SER A N 1
ATOM 816 C CA . SER A 1 108 ? -17.599 0.875 5.345 1.00 89.38 108 SER A CA 1
ATOM 817 C C . SER A 1 108 ? -17.461 0.773 6.858 1.00 89.38 108 SER A C 1
ATOM 819 O O . SER A 1 108 ? -17.407 1.764 7.578 1.00 89.38 108 SER A O 1
ATOM 821 N N . SER A 1 109 ? -17.386 -0.461 7.352 1.00 88.75 109 SER A N 1
ATOM 822 C CA . SER A 1 109 ? -17.097 -0.746 8.758 1.00 88.75 109 SER A CA 1
ATOM 823 C C . SER A 1 109 ? -15.647 -1.184 8.913 1.00 88.75 109 SER A C 1
ATOM 825 O O . SER A 1 109 ? -15.194 -2.083 8.207 1.00 88.75 109 SER A O 1
ATOM 827 N N . PHE A 1 110 ? -14.939 -0.582 9.865 1.00 88.56 110 PHE A N 1
ATOM 828 C CA . PHE A 1 110 ? -13.547 -0.904 10.166 1.00 88.56 110 PHE A CA 1
ATOM 829 C C . PHE A 1 110 ? -13.446 -1.575 11.533 1.00 88.56 110 PHE A C 1
ATOM 831 O O . PHE A 1 110 ? -13.898 -1.035 12.547 1.00 88.56 110 PHE A O 1
ATOM 838 N N . VAL A 1 111 ? -12.834 -2.757 11.546 1.00 88.12 111 VAL A N 1
ATOM 839 C CA . VAL A 1 111 ? -12.602 -3.557 12.748 1.00 88.12 111 VAL A CA 1
ATOM 840 C C . VAL A 1 111 ? -11.123 -3.907 12.817 1.00 88.12 111 VAL A C 1
ATOM 842 O O . VAL A 1 111 ? -10.564 -4.434 11.857 1.00 88.12 111 VAL A O 1
ATOM 845 N N . ILE A 1 112 ? -10.500 -3.630 13.958 1.00 87.50 112 ILE A N 1
ATOM 846 C CA . ILE A 1 112 ? -9.101 -3.946 14.235 1.00 87.50 112 ILE A CA 1
ATOM 847 C C . ILE A 1 112 ? -9.057 -4.942 15.386 1.00 87.50 112 ILE A C 1
ATOM 849 O O . ILE A 1 112 ? -9.647 -4.721 16.443 1.00 87.50 112 ILE A O 1
ATOM 853 N N . ILE A 1 113 ? -8.340 -6.040 15.169 1.00 88.50 113 ILE A N 1
ATOM 854 C CA . ILE A 1 113 ? -8.030 -7.027 16.200 1.00 88.50 113 ILE A CA 1
ATOM 855 C C . ILE A 1 113 ? -6.544 -6.876 16.514 1.00 88.50 113 ILE A C 1
ATOM 857 O O . ILE A 1 113 ? -5.686 -7.268 15.725 1.00 88.50 113 ILE A O 1
ATOM 861 N N . ASP A 1 114 ? -6.259 -6.254 17.646 1.00 86.12 114 ASP A N 1
ATOM 862 C CA . ASP A 1 114 ? -4.936 -5.874 18.106 1.00 86.12 114 ASP A CA 1
ATOM 863 C C . ASP A 1 114 ? -4.504 -6.746 19.285 1.00 86.12 114 ASP A C 1
ATOM 865 O O . ASP A 1 114 ? -4.785 -6.456 20.444 1.00 86.12 114 ASP A O 1
ATOM 869 N N . PHE A 1 115 ? -3.789 -7.825 18.980 1.00 83.31 115 PHE A N 1
ATOM 870 C CA . PHE A 1 115 ? -3.257 -8.734 19.996 1.00 83.31 115 PHE A CA 1
ATOM 871 C C . PHE A 1 115 ? -2.100 -8.135 20.812 1.00 83.31 115 PHE A C 1
ATOM 873 O O . PHE A 1 115 ? -1.806 -8.633 21.896 1.00 83.31 115 PHE A O 1
ATOM 880 N N . ASN A 1 116 ? -1.432 -7.096 20.299 1.00 82.00 116 ASN A N 1
ATOM 881 C CA . ASN A 1 116 ? -0.204 -6.551 20.886 1.00 82.00 116 ASN A CA 1
ATOM 882 C C . ASN A 1 116 ? -0.414 -5.198 21.588 1.00 82.00 116 ASN A C 1
ATOM 884 O O . ASN A 1 116 ? 0.525 -4.672 22.184 1.00 82.00 116 ASN A O 1
ATOM 888 N N . GLY A 1 117 ? -1.616 -4.621 21.515 1.00 77.50 117 GLY A N 1
ATOM 889 C CA . GLY A 1 117 ? -1.922 -3.302 22.075 1.00 77.50 117 GLY A CA 1
ATOM 890 C C . GLY A 1 117 ? -1.237 -2.140 21.344 1.00 77.50 117 GLY A C 1
ATOM 891 O O . GLY A 1 117 ? -1.114 -1.048 21.905 1.00 77.50 117 GLY A O 1
ATOM 892 N N . GLU A 1 118 ? -0.772 -2.358 20.112 1.00 79.56 118 GLU A N 1
ATOM 893 C CA . GLU A 1 118 ? -0.038 -1.365 19.318 1.00 79.56 118 GLU A CA 1
ATOM 894 C C . GLU A 1 118 ? -0.933 -0.218 18.816 1.00 79.56 118 GLU A C 1
ATOM 896 O O . GLU A 1 118 ? -0.434 0.862 18.507 1.00 79.56 118 GLU A O 1
ATOM 901 N N . TYR A 1 119 ? -2.247 -0.436 18.755 1.00 77.44 119 TYR A N 1
ATOM 902 C CA . TYR A 1 119 ? -3.230 0.472 18.161 1.00 77.44 119 TYR A CA 1
ATOM 903 C C . TYR A 1 119 ? -4.187 1.084 19.201 1.00 77.44 119 TYR A C 1
ATOM 905 O O . TYR A 1 119 ? -4.894 2.042 18.891 1.00 77.44 119 TYR A O 1
ATOM 913 N N . GLY A 1 120 ? -4.228 0.555 20.431 1.00 66.56 120 GLY A N 1
ATOM 914 C CA . GLY A 1 120 ? -5.191 0.968 21.466 1.00 66.56 120 GLY A CA 1
ATOM 915 C C . GLY A 1 120 ? -4.771 2.119 22.380 1.00 66.56 120 GLY A C 1
ATOM 916 O O . GLY A 1 120 ? -5.616 2.697 23.056 1.00 66.56 120 GLY A O 1
ATOM 917 N N . SER A 1 121 ? -3.486 2.473 22.422 1.00 60.28 121 SER A N 1
ATOM 918 C CA . SER A 1 121 ? -2.937 3.412 23.417 1.00 60.28 121 SER A CA 1
ATOM 919 C C . SER A 1 121 ? -2.796 4.864 22.932 1.00 60.28 121 SER A C 1
ATOM 921 O O . SER A 1 121 ? -2.311 5.719 23.672 1.00 60.28 121 SER A O 1
ATOM 923 N N . GLY A 1 122 ? -3.258 5.198 21.724 1.00 55.19 122 GLY A N 1
ATOM 924 C CA . GLY A 1 122 ? -3.027 6.517 21.135 1.00 55.19 122 GLY A CA 1
ATOM 925 C C . GLY A 1 122 ? -4.037 6.905 20.066 1.00 55.19 122 GLY A C 1
ATOM 926 O O . GLY A 1 122 ? -4.824 6.097 19.593 1.00 55.19 122 GLY A O 1
ATOM 927 N N . SER A 1 123 ? -4.001 8.176 19.683 1.00 55.59 123 SER A N 1
ATOM 928 C CA . SER A 1 123 ? -4.810 8.858 18.662 1.00 55.59 123 SER A CA 1
ATOM 929 C C . SER A 1 123 ? -4.826 8.239 17.257 1.00 55.59 123 SER A C 1
ATOM 931 O O . SER A 1 123 ? -5.393 8.849 16.360 1.00 55.59 123 SER A O 1
ATOM 933 N N . ALA A 1 124 ? -4.246 7.054 17.047 1.00 60.38 124 ALA A N 1
ATOM 934 C CA . ALA A 1 124 ? -4.064 6.430 15.737 1.00 60.38 124 ALA A CA 1
ATOM 935 C C . ALA A 1 124 ? -5.366 6.331 14.925 1.00 60.38 124 ALA A C 1
ATOM 937 O O . ALA A 1 124 ? -5.338 6.490 13.709 1.00 60.38 124 ALA A O 1
ATOM 938 N N . PHE A 1 125 ? -6.495 6.115 15.607 1.00 66.44 125 PHE A N 1
ATOM 939 C CA . PHE A 1 125 ? -7.817 5.965 14.995 1.00 66.44 125 PHE A CA 1
ATOM 940 C C . PHE A 1 125 ? -8.939 6.691 15.755 1.00 66.44 125 PHE A C 1
ATOM 942 O O . PHE A 1 125 ? -10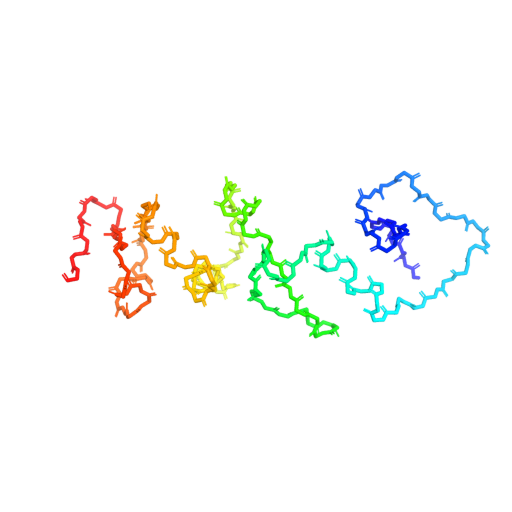.111 6.385 15.554 1.00 66.44 125 PHE A O 1
ATOM 949 N N . LYS A 1 126 ? -8.610 7.633 16.653 1.00 60.75 126 LYS A N 1
ATOM 950 C CA . LYS A 1 126 ? -9.595 8.251 17.567 1.00 60.75 126 LYS A CA 1
ATOM 951 C C . LYS A 1 126 ? -10.693 9.048 16.859 1.00 60.75 126 LYS A C 1
ATOM 953 O O . LYS A 1 126 ? -11.812 9.085 17.359 1.00 60.75 126 LYS A O 1
ATOM 958 N N . ASP A 1 127 ? -10.387 9.625 15.702 1.00 62.53 127 ASP A N 1
ATOM 959 C CA . ASP A 1 127 ? -11.311 10.487 14.953 1.00 62.53 127 ASP A CA 1
ATOM 960 C C . ASP A 1 127 ? -12.242 9.700 14.015 1.00 62.53 127 ASP A C 1
ATOM 962 O O . ASP A 1 127 ? -12.992 10.269 13.220 1.00 62.53 127 ASP A O 1
ATOM 966 N N . HIS A 1 128 ? -12.184 8.370 14.069 1.00 68.75 128 HIS A N 1
ATOM 967 C CA . HIS A 1 128 ? -12.884 7.479 13.158 1.00 68.75 128 HIS A CA 1
ATOM 968 C C . HIS A 1 128 ? -13.669 6.433 13.955 1.00 68.75 128 HIS A C 1
ATOM 970 O O . HIS A 1 128 ? -13.202 5.938 14.979 1.00 68.75 128 HIS A O 1
ATOM 976 N N . HIS A 1 129 ? -14.867 6.068 13.488 1.00 70.69 129 HIS A N 1
ATOM 977 C CA . HIS A 1 129 ? -15.706 5.027 14.100 1.00 70.69 129 HIS A CA 1
ATOM 978 C C . HIS A 1 129 ? -15.115 3.617 13.866 1.00 70.69 129 HIS A C 1
ATOM 980 O O . HIS A 1 129 ? -15.711 2.772 13.199 1.00 70.69 129 HIS A O 1
ATOM 986 N N . ILE A 1 130 ? -13.922 3.360 14.405 1.00 79.25 130 ILE A N 1
ATOM 987 C CA . ILE A 1 130 ? -13.160 2.119 14.245 1.00 79.25 130 ILE A CA 1
ATOM 988 C C . ILE A 1 130 ? -13.323 1.272 15.506 1.00 79.25 130 ILE A C 1
ATOM 990 O O . ILE A 1 130 ? -13.123 1.739 16.626 1.00 79.25 130 ILE A O 1
ATOM 994 N N . GLN A 1 131 ? -13.716 0.011 15.332 1.00 82.94 131 GLN A N 1
ATOM 995 C CA . GLN A 1 131 ? -13.924 -0.913 16.445 1.00 82.94 131 GLN A CA 1
ATOM 996 C C . GLN A 1 131 ? -12.627 -1.666 16.737 1.00 82.94 131 GLN A C 1
ATOM 998 O O . GLN A 1 131 ? -12.152 -2.417 15.889 1.00 82.94 131 GLN A O 1
ATOM 1003 N N . LEU A 1 132 ? -12.068 -1.483 17.932 1.00 82.81 132 LEU A N 1
ATOM 1004 C CA . LEU A 1 132 ? -10.824 -2.124 18.353 1.00 82.81 132 LEU A CA 1
ATOM 1005 C C . LEU A 1 132 ? -11.089 -3.248 19.367 1.00 82.81 132 LEU A C 1
ATOM 1007 O O . LEU A 1 132 ? -11.835 -3.066 20.333 1.00 82.81 132 LEU A O 1
ATOM 1011 N N . TYR A 1 133 ? -10.447 -4.395 19.154 1.00 82.44 133 TYR A N 1
ATOM 1012 C CA . TYR A 1 133 ? -10.550 -5.594 19.984 1.00 82.44 133 TYR A CA 1
ATOM 1013 C C . TYR A 1 133 ? -9.164 -6.143 20.322 1.00 82.44 133 TYR A C 1
ATOM 1015 O O . TYR A 1 133 ? -8.312 -6.207 19.451 1.00 82.44 133 TYR A O 1
ATOM 1023 N N . ASP A 1 134 ? -8.966 -6.632 21.543 1.00 78.94 134 ASP A N 1
ATOM 1024 C CA . ASP A 1 134 ? -7.702 -7.219 22.035 1.00 78.94 134 ASP A CA 1
ATOM 1025 C C . ASP A 1 134 ? -7.538 -8.729 21.741 1.00 78.94 134 ASP A C 1
ATOM 1027 O O . ASP A 1 134 ? -6.657 -9.401 22.274 1.00 78.94 134 ASP A O 1
ATOM 1031 N N . GLY A 1 135 ? -8.430 -9.301 20.926 1.00 66.94 135 GLY A N 1
ATOM 1032 C CA . GLY A 1 135 ? -8.488 -10.743 20.660 1.00 66.94 135 GLY A CA 1
ATOM 1033 C C . GLY A 1 135 ? -9.315 -11.560 21.666 1.00 66.94 135 GLY A C 1
ATOM 1034 O O . GLY A 1 135 ? -9.623 -12.715 21.378 1.00 66.94 135 GLY A O 1
ATOM 1035 N N . VAL A 1 136 ? -9.771 -10.977 22.786 1.00 66.31 136 VAL A N 1
ATOM 1036 C CA . VAL A 1 136 ? -10.590 -11.647 23.827 1.00 66.31 136 VAL A CA 1
ATOM 1037 C C . VAL A 1 136 ? -12.054 -11.146 23.821 1.00 66.31 136 VAL A C 1
ATOM 1039 O O . VAL A 1 136 ? -12.806 -11.312 24.778 1.00 66.31 136 VAL A O 1
ATOM 1042 N N . LYS A 1 137 ? -12.508 -10.563 22.700 1.00 55.78 137 LYS A N 1
ATOM 1043 C CA . LYS A 1 137 ? -13.853 -9.973 22.485 1.00 55.78 137 LYS A CA 1
ATOM 1044 C C . LYS A 1 137 ? -14.210 -8.774 23.376 1.00 55.78 137 LYS A C 1
ATOM 1046 O O . LYS A 1 137 ? -15.370 -8.357 23.371 1.00 55.78 137 LYS A O 1
ATOM 1051 N N . ARG A 1 138 ? -13.271 -8.166 24.105 1.00 56.75 138 ARG A N 1
ATOM 1052 C CA . ARG A 1 138 ? -13.563 -6.889 24.771 1.00 56.75 138 ARG A CA 1
ATOM 1053 C C . ARG A 1 138 ? -13.398 -5.764 23.761 1.00 56.75 138 ARG A C 1
ATOM 1055 O O . ARG A 1 138 ? -12.337 -5.610 23.165 1.00 56.75 138 ARG A O 1
ATOM 1062 N N . LYS A 1 139 ? -14.471 -4.999 23.551 1.00 55.47 139 LYS A N 1
ATOM 1063 C CA . LYS A 1 139 ? -14.386 -3.724 22.842 1.00 55.47 139 LYS A CA 1
ATOM 1064 C C . LYS A 1 139 ? -13.512 -2.809 23.694 1.00 55.47 139 LYS A C 1
ATOM 1066 O O . LYS A 1 139 ? -13.871 -2.535 24.839 1.00 55.47 139 LYS A O 1
ATOM 1071 N N . ILE A 1 140 ? -12.389 -2.356 23.150 1.00 58.44 140 ILE A N 1
ATOM 1072 C CA . ILE A 1 140 ? -11.604 -1.291 23.770 1.00 58.44 140 ILE A CA 1
ATOM 1073 C C . ILE A 1 140 ? -12.401 -0.012 23.499 1.00 58.44 140 ILE A C 1
ATOM 1075 O O . ILE A 1 140 ? -12.426 0.498 22.382 1.00 58.44 140 ILE A O 1
ATOM 1079 N N . SER A 1 141 ? -13.201 0.414 24.475 1.00 47.84 141 SER A N 1
ATOM 1080 C CA . SER A 1 141 ? -13.967 1.655 24.383 1.00 47.84 141 SER A CA 1
ATOM 1081 C C . SER A 1 141 ? -13.012 2.845 24.448 1.00 47.84 141 SER A C 1
ATOM 1083 O O . SER A 1 141 ? -12.243 2.939 25.406 1.00 47.84 141 SER A O 1
ATOM 1085 N N . ASN A 1 142 ? -13.097 3.737 23.457 1.00 44.94 142 ASN A N 1
ATOM 1086 C CA . ASN A 1 142 ? -12.727 5.143 23.637 1.00 44.94 142 ASN A CA 1
ATOM 1087 C C . ASN A 1 142 ? -13.708 5.819 24.595 1.00 44.94 142 ASN A C 1
ATOM 1089 O O . ASN A 1 142 ? -14.910 5.459 24.534 1.00 44.94 142 ASN A O 1
#